Protein AF-A0A8T3TFV2-F1 (afdb_monomer_lite)

Radius of gyration: 14.2 Å; chains: 1; bounding box: 36×25×37 Å

Foldseek 3Di:
DQCCVQPPVNVQVPVDDPVQPWDWDWPQDAQTKIKIWGPPDPPPDTWIKIWGWNDHDPPFKTKIWIDTVPDPFIKIWIWGQDPVDRDIDIDIGRDPPDD

Sequence (99 aa):
MFTAFTDPAVLAQWFWPQRFGTRIELDLRPGGAFSIRADGLPAGQEMGVSGTYQDVESPGRLAMSWQWSGDSVVSHVAIELSETRTEVVVTHSANPSTA

pLDDT: mean 83.97, std 11.87, range [33.5, 95.94]

Structure (mmCIF, N/CA/C/O backbone):
data_AF-A0A8T3TFV2-F1
#
_entry.id   AF-A0A8T3TFV2-F1
#
loop_
_atom_site.group_PDB
_atom_site.id
_atom_site.type_symbol
_atom_site.label_atom_id
_atom_site.label_alt_id
_atom_site.label_comp_id
_atom_site.label_asym_id
_atom_site.label_entity_id
_atom_site.label_seq_id
_atom_site.pdbx_PDB_ins_code
_atom_site.Cartn_x
_atom_site.Cartn_y
_atom_site.Cartn_z
_atom_site.occupancy
_atom_site.B_iso_or_equiv
_atom_site.auth_seq_id
_atom_site.auth_comp_id
_atom_site.auth_asym_id
_atom_site.auth_atom_id
_atom_site.pdbx_PDB_model_num
ATOM 1 N N . MET A 1 1 ? -14.008 -2.982 5.254 1.00 78.00 1 MET A N 1
ATOM 2 C CA . MET A 1 1 ? -13.197 -1.867 4.709 1.00 78.00 1 MET A CA 1
ATOM 3 C C . MET A 1 1 ? -11.725 -2.243 4.607 1.00 78.00 1 MET A C 1
ATOM 5 O O . MET A 1 1 ? -11.171 -2.055 3.538 1.00 78.00 1 MET A O 1
ATOM 9 N N . PHE A 1 2 ? -11.125 -2.859 5.630 1.00 81.00 2 PHE A N 1
ATOM 10 C CA . PHE A 1 2 ? -9.723 -3.312 5.604 1.00 81.00 2 PHE A CA 1
ATOM 11 C C . PHE A 1 2 ? -9.348 -4.163 4.379 1.00 81.00 2 PHE A C 1
ATOM 13 O O . PHE A 1 2 ? -8.382 -3.853 3.692 1.00 81.00 2 PHE A O 1
ATOM 20 N N . THR A 1 3 ? -10.180 -5.146 4.020 1.00 85.06 3 THR A N 1
ATOM 21 C CA . THR A 1 3 ? -9.995 -6.005 2.833 1.00 85.06 3 THR A CA 1
ATOM 22 C C . THR A 1 3 ? -9.871 -5.227 1.521 1.00 85.06 3 THR A C 1
ATOM 24 O O . THR A 1 3 ? -9.207 -5.690 0.605 1.00 85.06 3 THR A O 1
ATOM 27 N N . ALA A 1 4 ? -10.446 -4.022 1.414 1.00 86.44 4 ALA A N 1
ATOM 28 C CA . ALA A 1 4 ? -10.322 -3.212 0.201 1.00 86.44 4 ALA A CA 1
ATOM 29 C C . ALA A 1 4 ? -8.887 -2.725 -0.056 1.00 86.44 4 ALA A C 1
ATOM 31 O O . ALA A 1 4 ? -8.558 -2.414 -1.199 1.00 86.44 4 ALA A O 1
ATOM 32 N N . PHE A 1 5 ? -8.059 -2.680 0.993 1.00 85.56 5 PHE A N 1
ATOM 33 C CA . PHE A 1 5 ? -6.660 -2.254 0.957 1.00 85.56 5 PHE A CA 1
ATOM 34 C C . PHE A 1 5 ? -5.668 -3.417 1.077 1.00 85.56 5 PHE A C 1
ATOM 36 O O . PHE A 1 5 ? -4.481 -3.231 0.822 1.00 85.56 5 PHE A O 1
ATOM 43 N N . THR A 1 6 ? -6.135 -4.602 1.474 1.00 87.00 6 THR A N 1
ATOM 44 C CA . THR A 1 6 ? -5.280 -5.763 1.762 1.00 87.00 6 THR A CA 1
ATOM 45 C C . THR A 1 6 ? -5.561 -6.973 0.880 1.00 87.00 6 THR A C 1
ATOM 47 O O . THR A 1 6 ? -4.733 -7.867 0.798 1.00 87.00 6 THR A O 1
ATOM 50 N N . ASP A 1 7 ? -6.676 -7.025 0.157 1.00 87.81 7 ASP A N 1
ATOM 51 C CA . ASP A 1 7 ? -6.898 -8.066 -0.842 1.00 87.81 7 ASP A CA 1
ATOM 52 C C . ASP A 1 7 ? -6.444 -7.559 -2.222 1.00 87.81 7 ASP A C 1
ATOM 54 O O . ASP A 1 7 ? -7.032 -6.598 -2.730 1.00 87.81 7 ASP A O 1
ATOM 58 N N . PRO A 1 8 ? -5.435 -8.183 -2.860 1.00 86.56 8 PRO A N 1
ATOM 59 C CA . PRO A 1 8 ? -4.975 -7.794 -4.190 1.00 86.56 8 PRO A CA 1
ATOM 60 C C . PRO A 1 8 ? -6.093 -7.763 -5.239 1.00 86.56 8 PRO A C 1
ATOM 62 O O . PRO A 1 8 ? -6.120 -6.871 -6.086 1.00 86.56 8 PRO A O 1
ATOM 65 N N . ALA A 1 9 ? -7.034 -8.709 -5.183 1.00 85.19 9 ALA A N 1
ATOM 66 C CA . ALA A 1 9 ? -8.132 -8.798 -6.135 1.00 85.19 9 ALA A CA 1
ATOM 67 C C . ALA A 1 9 ? -9.164 -7.687 -5.917 1.00 85.19 9 ALA A C 1
ATOM 69 O O . ALA A 1 9 ? -9.759 -7.211 -6.883 1.00 85.19 9 ALA A O 1
ATOM 70 N N . VAL A 1 10 ? -9.380 -7.249 -4.672 1.00 86.94 10 VAL A N 1
ATOM 71 C CA . VAL A 1 10 ? -10.264 -6.109 -4.380 1.00 86.94 10 VAL A CA 1
ATOM 72 C C . VAL A 1 10 ? -9.564 -4.795 -4.709 1.00 86.94 10 VAL A C 1
ATOM 74 O O . VAL A 1 10 ? -10.151 -3.944 -5.372 1.00 8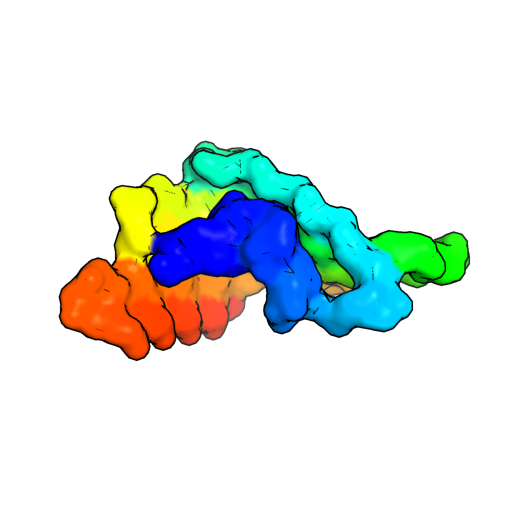6.94 10 VAL A O 1
ATOM 77 N N . LEU A 1 11 ? -8.301 -4.643 -4.312 1.00 85.94 11 LEU A N 1
ATOM 78 C CA . LEU A 1 11 ? -7.511 -3.437 -4.540 1.00 85.94 11 LEU A CA 1
ATOM 79 C C . LEU A 1 11 ? -7.367 -3.127 -6.039 1.00 85.94 11 LEU A C 1
ATOM 81 O O . LEU A 1 11 ? -7.573 -1.988 -6.457 1.00 85.94 11 LEU A O 1
ATOM 85 N N . ALA A 1 12 ? -7.118 -4.146 -6.869 1.00 83.69 12 ALA A N 1
ATOM 86 C CA . ALA A 1 12 ? -6.998 -3.998 -8.322 1.00 83.69 12 ALA A CA 1
ATOM 87 C C . ALA A 1 12 ? -8.267 -3.459 -9.003 1.00 83.69 12 ALA A C 1
ATOM 89 O O . ALA A 1 12 ? -8.183 -2.898 -10.094 1.00 83.69 12 ALA A O 1
ATOM 90 N N . GLN A 1 13 ? -9.445 -3.606 -8.388 1.00 82.94 13 GLN A N 1
ATOM 91 C CA . GLN A 1 13 ? -10.702 -3.164 -8.998 1.00 82.94 13 GLN A CA 1
ATOM 92 C C . GLN A 1 13 ? -10.873 -1.644 -8.992 1.00 82.94 13 GLN A C 1
ATOM 94 O O . GLN A 1 13 ? -11.576 -1.124 -9.858 1.00 82.94 13 GLN A O 1
ATOM 99 N N . TRP A 1 14 ? -10.262 -0.940 -8.035 1.00 84.38 14 TRP A N 1
ATOM 100 C CA . TRP A 1 14 ? -10.519 0.487 -7.817 1.00 84.38 14 TRP A CA 1
ATOM 101 C C . TRP A 1 14 ? -9.252 1.342 -7.718 1.00 84.38 14 TRP A C 1
ATOM 103 O O . TRP A 1 14 ? -9.310 2.533 -8.018 1.00 84.38 14 TRP A O 1
ATOM 113 N N . PHE A 1 15 ? -8.114 0.766 -7.323 1.00 80.38 15 PHE A N 1
ATOM 114 C CA . PHE A 1 15 ? -6.895 1.530 -7.059 1.00 80.38 15 PHE A CA 1
ATOM 115 C C . PHE A 1 15 ? -6.136 1.929 -8.335 1.00 80.38 15 PHE A C 1
ATOM 117 O O . PHE A 1 15 ? -5.483 2.971 -8.373 1.00 80.38 15 PHE A O 1
ATOM 124 N N . TRP A 1 16 ? -6.228 1.124 -9.396 1.00 79.19 16 TRP A N 1
ATOM 125 C CA . TRP A 1 16 ? -5.500 1.351 -10.644 1.00 79.19 16 TRP A CA 1
ATOM 126 C C . TRP A 1 16 ? -6.434 1.307 -11.857 1.00 79.19 16 TRP A C 1
ATOM 128 O O . TRP A 1 16 ? -7.404 0.544 -11.859 1.00 79.19 16 TRP A O 1
ATOM 138 N N . PRO A 1 17 ? -6.179 2.085 -12.926 1.00 77.25 17 PRO A N 1
ATOM 139 C CA . PRO A 1 17 ? -7.023 2.019 -14.107 1.00 77.25 17 PRO A CA 1
ATOM 140 C C . PRO A 1 17 ? -6.933 0.653 -14.801 1.00 77.25 17 PRO A C 1
ATOM 142 O O . PRO A 1 17 ? -5.877 0.279 -15.311 1.00 77.25 17 PRO A O 1
ATOM 145 N N . GLN A 1 18 ? -8.071 -0.037 -14.921 1.00 72.75 18 GLN A N 1
ATOM 146 C CA . GLN A 1 18 ? -8.166 -1.396 -15.484 1.00 72.75 18 GLN A CA 1
ATOM 147 C C . GLN A 1 18 ? -7.551 -1.546 -16.886 1.00 72.75 18 GLN A C 1
ATOM 149 O O . GLN A 1 18 ? -7.053 -2.613 -17.234 1.00 72.75 18 GLN A O 1
ATOM 154 N N . ARG A 1 19 ? -7.539 -0.469 -17.688 1.00 72.88 19 ARG A N 1
ATOM 155 C CA . ARG A 1 19 ? -6.990 -0.457 -19.058 1.00 72.88 19 ARG A CA 1
ATOM 156 C C . ARG A 1 19 ? -5.510 -0.838 -19.153 1.00 72.88 19 ARG A C 1
ATOM 158 O O . ARG A 1 19 ? -5.056 -1.178 -20.236 1.00 72.88 19 ARG A O 1
ATOM 165 N N . PHE A 1 20 ? -4.762 -0.716 -18.058 1.00 71.56 20 PHE A N 1
ATOM 166 C CA . PHE A 1 20 ? -3.326 -0.978 -18.034 1.00 71.56 20 PHE A CA 1
ATOM 167 C C . PHE A 1 20 ? -2.972 -2.361 -17.500 1.00 71.56 20 PHE A C 1
ATOM 169 O O . PHE A 1 20 ? -1.792 -2.621 -17.322 1.00 71.56 20 PHE A O 1
ATOM 176 N N . GLY A 1 21 ? -3.951 -3.204 -17.150 1.00 74.81 21 GLY A N 1
ATOM 177 C CA . GLY A 1 21 ? -3.676 -4.365 -16.304 1.00 74.81 21 GLY A CA 1
ATOM 178 C C . GLY A 1 21 ? -3.053 -3.945 -14.963 1.00 74.81 21 GLY A C 1
ATOM 179 O O . GLY A 1 21 ? -2.615 -2.807 -14.759 1.00 74.81 21 GLY A O 1
ATOM 180 N N . THR A 1 22 ? -3.064 -4.817 -13.965 1.00 83.56 22 THR A N 1
ATOM 181 C CA . THR A 1 22 ? -2.429 -4.484 -12.686 1.00 83.56 22 THR A CA 1
ATOM 182 C C . THR A 1 22 ? -1.905 -5.740 -12.039 1.00 83.56 22 THR A C 1
ATOM 184 O O . THR A 1 22 ? -2.653 -6.686 -11.800 1.00 83.56 22 THR A O 1
ATOM 187 N N . ARG A 1 23 ? -0.613 -5.732 -11.730 1.00 86.38 23 ARG A N 1
ATOM 188 C CA . ARG A 1 23 ? 0.022 -6.737 -10.895 1.00 86.38 23 ARG A CA 1
ATOM 189 C C . ARG A 1 23 ? 0.179 -6.165 -9.496 1.00 86.38 23 ARG A C 1
ATOM 191 O O . ARG A 1 23 ? 0.831 -5.137 -9.320 1.00 86.38 23 ARG A O 1
ATOM 198 N N . ILE A 1 24 ? -0.430 -6.839 -8.527 1.00 90.19 24 ILE A N 1
ATOM 199 C CA . ILE A 1 24 ? -0.399 -6.459 -7.116 1.00 90.19 24 ILE A CA 1
ATOM 200 C C . ILE A 1 24 ? 0.236 -7.596 -6.321 1.00 90.19 24 ILE A C 1
ATOM 202 O O . ILE A 1 24 ? -0.219 -8.735 -6.388 1.00 90.19 24 ILE A O 1
ATOM 206 N N . GLU A 1 25 ? 1.280 -7.278 -5.566 1.00 92.06 25 GLU A N 1
ATOM 207 C CA . GLU A 1 25 ? 1.978 -8.193 -4.664 1.00 92.06 25 GLU A CA 1
ATOM 208 C C . GLU A 1 25 ? 2.033 -7.541 -3.285 1.00 92.06 25 GLU A C 1
ATOM 210 O O . GLU A 1 25 ? 2.578 -6.446 -3.157 1.00 92.06 25 GLU A O 1
ATOM 215 N N . LEU A 1 26 ? 1.459 -8.187 -2.267 1.00 93.94 26 LEU A N 1
ATOM 216 C CA . LEU A 1 26 ? 1.378 -7.658 -0.904 1.00 93.94 26 LEU A CA 1
ATOM 217 C C . LEU A 1 26 ? 1.927 -8.701 0.083 1.00 93.94 26 LEU A C 1
ATOM 219 O O . LEU A 1 26 ? 1.386 -9.801 0.177 1.00 93.94 26 LEU A O 1
ATOM 223 N N . ASP A 1 27 ? 2.963 -8.354 0.844 1.00 94.44 27 ASP A N 1
ATOM 224 C CA . ASP A 1 27 ? 3.407 -9.095 2.032 1.00 94.44 27 ASP A CA 1
ATOM 225 C C . ASP A 1 27 ? 2.882 -8.370 3.280 1.00 94.44 27 ASP A C 1
ATOM 227 O O . ASP A 1 27 ? 3.531 -7.479 3.822 1.00 94.44 27 ASP A O 1
ATOM 231 N N . LEU A 1 28 ? 1.649 -8.686 3.684 1.00 92.19 28 LEU A N 1
ATOM 232 C CA . LEU A 1 28 ? 0.879 -7.950 4.698 1.00 92.19 28 LEU A CA 1
ATOM 233 C C . LEU A 1 28 ? 1.348 -8.217 6.131 1.00 92.19 28 LEU A C 1
ATOM 235 O O . LEU A 1 28 ? 0.668 -8.860 6.932 1.00 92.19 28 LEU A O 1
ATOM 239 N N . ARG A 1 29 ? 2.515 -7.690 6.465 1.00 92.50 29 ARG A N 1
ATOM 240 C CA . ARG A 1 29 ? 3.081 -7.702 7.813 1.00 92.50 29 ARG A CA 1
ATOM 241 C C . ARG A 1 29 ? 4.001 -6.500 7.987 1.00 92.50 29 ARG A C 1
ATOM 243 O O . ARG A 1 29 ? 4.546 -6.029 6.990 1.00 92.50 29 ARG A O 1
ATOM 250 N N . PRO A 1 30 ? 4.253 -6.030 9.216 1.00 93.19 30 PRO A N 1
ATOM 251 C CA . PRO A 1 30 ? 5.299 -5.042 9.450 1.00 93.19 30 PRO A CA 1
ATOM 252 C C . PRO A 1 30 ? 6.645 -5.519 8.876 1.00 93.19 30 PRO A C 1
ATOM 254 O O . PRO A 1 30 ? 7.068 -6.656 9.100 1.00 93.19 30 PRO A O 1
ATOM 257 N N . GLY A 1 31 ? 7.291 -4.665 8.086 1.00 93.88 31 GLY A N 1
ATOM 258 C CA . GLY A 1 31 ? 8.506 -4.963 7.325 1.00 93.88 31 GLY A CA 1
ATOM 259 C C . GLY A 1 31 ? 8.287 -5.715 6.004 1.00 93.88 31 GLY A C 1
ATOM 260 O O . GLY A 1 31 ? 9.251 -5.927 5.270 1.00 93.88 31 GLY A O 1
ATOM 261 N N . GLY A 1 32 ? 7.058 -6.120 5.683 1.00 94.62 32 GLY A N 1
ATOM 262 C CA . GLY A 1 32 ? 6.720 -6.766 4.419 1.00 94.62 32 GLY A CA 1
ATOM 263 C C . GLY A 1 32 ? 6.641 -5.764 3.267 1.00 94.62 32 GLY A C 1
ATOM 264 O O . GLY A 1 32 ? 6.218 -4.620 3.440 1.00 94.62 32 GLY A O 1
ATOM 265 N N . ALA A 1 33 ? 7.090 -6.173 2.084 1.00 95.69 33 ALA A N 1
ATOM 266 C CA . ALA A 1 33 ? 7.072 -5.330 0.893 1.00 95.69 33 ALA A CA 1
ATOM 267 C C . ALA A 1 33 ? 5.710 -5.371 0.185 1.00 95.69 33 ALA A C 1
ATOM 269 O O . ALA A 1 33 ? 5.017 -6.390 0.200 1.00 95.69 33 ALA A O 1
ATOM 270 N N . PHE A 1 34 ? 5.360 -4.285 -0.501 1.00 94.19 34 PHE A N 1
ATOM 271 C CA . PHE A 1 34 ? 4.261 -4.276 -1.459 1.00 94.19 34 PHE A CA 1
ATOM 272 C C . PHE A 1 34 ? 4.687 -3.671 -2.796 1.00 94.19 34 PHE A C 1
ATOM 274 O O . PHE A 1 34 ? 5.562 -2.802 -2.862 1.00 94.19 34 PHE A O 1
ATOM 281 N N . SER A 1 35 ? 4.042 -4.121 -3.871 1.00 92.44 35 SER A N 1
ATOM 282 C CA . SER A 1 35 ? 4.150 -3.506 -5.189 1.00 92.44 35 SER A CA 1
ATOM 283 C C . SER A 1 35 ? 2.817 -3.537 -5.930 1.00 92.44 35 SER A C 1
ATOM 285 O O . SER A 1 35 ? 2.088 -4.527 -5.898 1.00 92.44 35 SER A O 1
ATOM 287 N N . ILE A 1 36 ? 2.507 -2.433 -6.603 1.00 90.94 36 ILE A N 1
ATOM 288 C CA . ILE A 1 36 ? 1.361 -2.273 -7.495 1.00 90.94 36 ILE A CA 1
ATOM 289 C C . ILE A 1 36 ? 1.914 -1.694 -8.788 1.00 90.94 36 ILE A C 1
ATOM 291 O O . ILE A 1 36 ? 2.386 -0.559 -8.810 1.00 90.94 36 ILE A O 1
ATOM 295 N N . ARG A 1 37 ? 1.899 -2.476 -9.864 1.00 89.31 37 ARG A N 1
ATOM 296 C CA . ARG A 1 37 ? 2.490 -2.089 -11.150 1.00 89.31 37 ARG A CA 1
ATOM 297 C C . ARG A 1 37 ? 1.507 -2.319 -12.285 1.00 89.31 37 ARG A C 1
ATOM 299 O O . ARG A 1 37 ? 0.749 -3.288 -12.262 1.00 89.31 37 ARG A O 1
ATOM 306 N N . ALA A 1 38 ? 1.538 -1.434 -13.275 1.00 87.62 38 ALA A N 1
ATOM 307 C CA . ALA A 1 38 ? 0.867 -1.662 -14.547 1.00 87.62 38 ALA A CA 1
ATOM 308 C C . ALA A 1 38 ? 1.443 -2.915 -15.224 1.00 87.62 38 ALA A C 1
ATOM 310 O O . ALA A 1 38 ? 2.649 -3.160 -15.156 1.00 87.62 38 ALA A O 1
ATOM 311 N N . ASP A 1 39 ? 0.578 -3.691 -15.871 1.00 80.62 39 ASP A N 1
ATOM 312 C CA . ASP A 1 39 ? 0.971 -4.895 -16.598 1.00 80.62 39 ASP A CA 1
ATOM 313 C C . ASP A 1 39 ? 0.978 -4.614 -18.111 1.00 80.62 39 ASP A C 1
ATOM 315 O O . ASP A 1 39 ? 0.127 -3.909 -18.639 1.00 80.62 39 ASP A O 1
ATOM 319 N N . GLY A 1 40 ? 1.961 -5.125 -18.846 1.00 74.00 40 GLY A N 1
ATOM 320 C CA . GLY A 1 40 ? 2.002 -4.938 -20.304 1.00 74.00 40 GLY A CA 1
ATOM 321 C C . GLY A 1 40 ? 2.324 -3.518 -20.800 1.00 74.00 40 GLY A C 1
ATOM 322 O O . GLY A 1 40 ? 1.943 -3.161 -21.917 1.00 74.00 40 GLY A O 1
ATOM 323 N N . LEU A 1 41 ? 3.049 -2.708 -20.019 1.00 74.06 41 LEU A N 1
ATOM 324 C CA . LEU A 1 41 ? 3.679 -1.498 -20.559 1.00 74.06 41 LEU A CA 1
ATOM 325 C C . LEU A 1 41 ? 4.793 -1.850 -21.566 1.00 74.06 41 LEU A C 1
ATOM 327 O O . LEU A 1 41 ? 5.433 -2.898 -21.437 1.00 74.06 41 LEU A O 1
ATOM 331 N N . PRO A 1 42 ? 5.058 -0.984 -22.566 1.00 77.31 42 PRO A N 1
ATOM 332 C CA . PRO A 1 42 ? 6.189 -1.156 -23.472 1.00 77.31 42 PRO A CA 1
ATOM 333 C C . PRO A 1 42 ? 7.523 -1.255 -22.721 1.00 77.31 42 PRO A C 1
ATOM 335 O O . PRO A 1 42 ? 7.716 -0.620 -21.684 1.00 77.31 42 PRO A O 1
ATOM 338 N N . ALA A 1 43 ? 8.475 -2.010 -23.279 1.00 72.00 43 ALA A N 1
ATOM 339 C CA . ALA A 1 43 ? 9.803 -2.165 -22.692 1.00 72.00 43 ALA A CA 1
ATOM 340 C C . ALA A 1 43 ? 10.470 -0.798 -22.441 1.00 72.00 43 ALA A C 1
ATOM 342 O O . ALA A 1 43 ? 10.574 0.027 -23.349 1.00 72.00 43 ALA A O 1
ATOM 343 N N . GLY A 1 44 ? 10.918 -0.572 -21.204 1.00 69.94 44 GLY A N 1
ATOM 344 C CA . GLY A 1 44 ? 11.506 0.697 -20.762 1.00 69.94 44 GLY A CA 1
ATOM 345 C C . GLY A 1 44 ? 10.518 1.682 -20.126 1.00 69.94 44 GLY A C 1
ATOM 346 O O . GLY A 1 44 ? 10.952 2.733 -19.662 1.00 69.94 44 GLY A O 1
ATOM 347 N N . GLN A 1 45 ? 9.221 1.357 -20.062 1.00 74.75 45 GLN A N 1
ATOM 348 C CA . GLN A 1 45 ? 8.250 2.081 -19.242 1.00 74.75 45 GLN A CA 1
ATOM 349 C C . GLN A 1 45 ? 7.852 1.251 -18.026 1.00 74.75 45 GLN A C 1
ATOM 351 O O . GLN A 1 45 ? 7.292 0.165 -18.150 1.00 74.75 45 GLN A O 1
ATOM 356 N N . GLU A 1 46 ? 8.090 1.806 -16.843 1.00 76.88 46 GLU A N 1
ATOM 357 C CA . GLU A 1 46 ? 7.570 1.282 -15.587 1.00 76.88 46 GLU A CA 1
ATOM 358 C C . GLU A 1 46 ? 6.637 2.321 -14.976 1.00 76.88 46 GLU A C 1
ATOM 360 O O . GLU A 1 46 ? 7.006 3.478 -14.790 1.00 76.88 46 GLU A O 1
ATOM 365 N N . MET A 1 47 ? 5.412 1.906 -14.670 1.00 86.00 47 MET A N 1
ATOM 366 C CA . MET A 1 47 ? 4.454 2.722 -13.939 1.00 86.00 47 MET A CA 1
ATOM 367 C C . MET A 1 47 ? 3.924 1.882 -12.794 1.00 86.00 47 MET A C 1
ATOM 369 O O . MET A 1 47 ? 3.290 0.844 -13.002 1.00 86.00 47 MET A O 1
ATOM 373 N N . GLY A 1 48 ? 4.194 2.329 -11.583 1.00 89.44 48 GLY A N 1
ATOM 374 C CA . GLY A 1 48 ? 3.776 1.625 -10.395 1.00 89.44 48 GLY A CA 1
ATOM 375 C C . GLY A 1 48 ? 4.207 2.341 -9.137 1.00 89.44 48 GLY A C 1
ATOM 376 O O . GLY A 1 48 ? 4.913 3.349 -9.172 1.00 89.44 48 GLY A O 1
ATOM 377 N N . VAL A 1 49 ? 3.754 1.792 -8.028 1.00 91.94 49 VAL A N 1
ATOM 378 C CA . VAL A 1 49 ? 4.172 2.163 -6.689 1.00 91.94 49 VAL A CA 1
ATOM 379 C C . VAL A 1 49 ? 4.692 0.919 -5.987 1.00 91.94 49 VAL A C 1
ATOM 381 O O . VAL A 1 49 ? 4.149 -0.178 -6.137 1.00 91.94 49 VAL A O 1
ATOM 384 N N . SER A 1 50 ? 5.731 1.096 -5.190 1.00 93.94 50 SER A N 1
ATOM 385 C CA . SER A 1 50 ? 6.179 0.099 -4.230 1.00 93.94 50 SER A CA 1
ATOM 386 C C . SER A 1 50 ? 6.505 0.731 -2.888 1.00 93.94 50 SER A C 1
ATOM 388 O O . SER A 1 50 ? 6.696 1.944 -2.775 1.00 93.94 50 SER A O 1
ATOM 390 N N . GLY A 1 51 ? 6.611 -0.113 -1.874 1.00 94.50 51 GLY A N 1
ATOM 391 C CA . GLY A 1 51 ? 7.063 0.296 -0.558 1.00 94.50 51 GLY A CA 1
ATOM 392 C C . GLY A 1 51 ? 7.078 -0.864 0.422 1.00 94.50 51 GLY A C 1
ATOM 393 O O . GLY A 1 51 ? 7.049 -2.036 0.043 1.00 94.50 51 GLY A O 1
ATOM 394 N N . THR A 1 52 ? 7.123 -0.519 1.700 1.00 95.94 52 THR A N 1
ATOM 395 C CA . THR A 1 52 ? 7.178 -1.459 2.816 1.00 95.94 52 THR A CA 1
ATOM 396 C C . THR A 1 52 ? 6.105 -1.085 3.820 1.00 95.94 52 THR A C 1
ATOM 398 O O . THR A 1 52 ? 5.985 0.083 4.196 1.00 95.94 52 THR A O 1
ATOM 401 N N . TYR A 1 53 ? 5.346 -2.069 4.287 1.00 95.12 53 TYR A N 1
ATOM 402 C CA . TYR A 1 53 ? 4.441 -1.889 5.410 1.00 95.1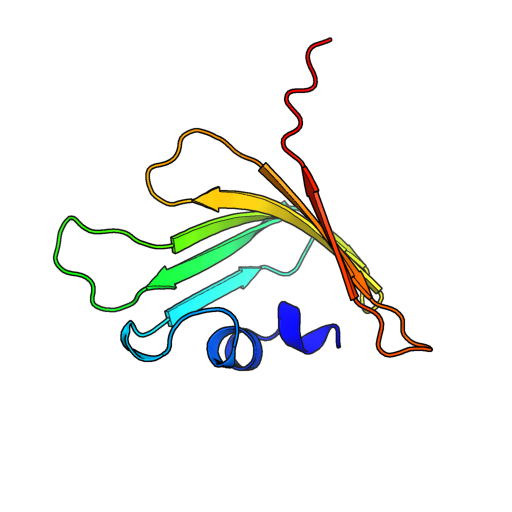2 53 TYR A CA 1
ATOM 403 C C . TYR A 1 53 ? 5.247 -1.598 6.672 1.00 95.12 53 TYR A C 1
ATOM 405 O O . TYR A 1 53 ? 6.093 -2.382 7.091 1.00 95.12 53 TYR A O 1
ATOM 413 N N . GLN A 1 54 ? 4.991 -0.449 7.275 1.00 93.44 54 GLN A N 1
ATOM 414 C CA . GLN A 1 54 ? 5.581 -0.041 8.543 1.00 93.44 54 GLN A CA 1
ATOM 415 C C . GLN A 1 54 ? 4.712 -0.500 9.708 1.00 93.44 54 GLN A C 1
ATOM 417 O O . GLN A 1 54 ? 5.242 -0.903 10.738 1.00 93.44 54 GLN A O 1
ATOM 422 N N . ASP A 1 55 ? 3.392 -0.486 9.516 1.00 92.19 55 ASP A N 1
ATOM 423 C CA . ASP A 1 55 ? 2.428 -0.920 10.515 1.00 92.19 55 ASP A CA 1
ATOM 424 C C . ASP A 1 55 ? 1.215 -1.595 9.868 1.00 92.19 55 ASP A C 1
ATOM 426 O O . ASP A 1 55 ? 0.736 -1.160 8.816 1.00 92.19 55 ASP A O 1
ATOM 430 N N . VAL A 1 56 ? 0.729 -2.667 10.490 1.00 93.38 56 VAL A N 1
ATOM 431 C CA . VAL A 1 56 ? -0.404 -3.469 10.015 1.00 93.38 56 VAL A CA 1
ATOM 432 C C . VAL A 1 56 ? -1.200 -3.933 11.229 1.00 93.38 56 VAL A C 1
ATOM 434 O O . VAL A 1 56 ? -0.884 -4.952 11.842 1.00 93.38 56 VAL A O 1
ATOM 437 N N . GLU A 1 57 ? -2.266 -3.207 11.550 1.00 91.38 57 GLU A N 1
ATOM 438 C CA . GLU A 1 57 ? -3.174 -3.534 12.647 1.00 91.38 57 GLU A CA 1
ATOM 439 C C . GLU A 1 57 ? -4.554 -3.837 12.072 1.00 91.38 57 GLU A C 1
ATOM 441 O O . GLU A 1 57 ? -5.344 -2.951 11.734 1.00 91.38 57 GLU A O 1
ATOM 446 N N . SER A 1 58 ? -4.853 -5.126 11.928 1.00 85.25 58 SER A N 1
ATOM 447 C CA . SER A 1 58 ? -6.165 -5.541 11.446 1.00 85.25 58 SER A CA 1
ATOM 448 C C . SER A 1 58 ? -7.245 -5.275 12.503 1.00 85.25 58 SER A C 1
ATOM 450 O O . SER A 1 58 ? -7.047 -5.665 13.654 1.00 85.25 58 SER A O 1
ATOM 452 N N . PRO A 1 59 ? -8.421 -4.736 12.124 1.00 86.25 59 PRO A N 1
ATOM 453 C CA . PRO A 1 59 ? -8.814 -4.239 10.798 1.00 86.25 59 PRO A CA 1
ATOM 454 C C . PRO A 1 59 ? -8.796 -2.696 10.700 1.00 86.25 59 PRO A C 1
ATOM 456 O O . PRO A 1 59 ? -9.429 -2.133 9.804 1.00 86.25 59 PRO A O 1
ATOM 459 N N . GLY A 1 60 ? -8.126 -2.014 11.632 1.00 86.88 60 GLY A N 1
ATOM 460 C CA . GLY A 1 60 ? -8.271 -0.576 11.858 1.00 86.88 60 GLY A CA 1
ATOM 461 C C . GLY A 1 60 ? -7.181 0.304 11.252 1.00 86.88 60 GLY A C 1
ATOM 462 O O . GLY A 1 60 ? -7.437 1.485 11.027 1.00 86.88 60 GLY A O 1
ATOM 463 N N . ARG A 1 61 ? -5.977 -0.216 10.974 1.00 90.81 61 ARG A N 1
ATOM 464 C CA . ARG A 1 61 ? -4.856 0.641 10.562 1.00 90.81 61 ARG A CA 1
ATOM 465 C C . ARG A 1 61 ? -3.838 -0.040 9.650 1.00 90.81 61 ARG A C 1
ATOM 467 O O . ARG A 1 61 ? -3.470 -1.198 9.838 1.00 90.81 61 ARG A O 1
ATOM 474 N N . LEU A 1 62 ? -3.353 0.720 8.671 1.00 92.56 62 LEU A N 1
ATOM 475 C CA . LEU A 1 62 ? -2.235 0.374 7.792 1.00 92.56 62 LEU A CA 1
ATOM 476 C C . LEU A 1 62 ? -1.314 1.585 7.667 1.00 92.56 62 LEU A C 1
ATOM 478 O O . LEU A 1 62 ? -1.785 2.675 7.363 1.00 92.56 62 LEU A O 1
ATOM 482 N N . ALA A 1 63 ? -0.010 1.406 7.835 1.00 94.00 63 ALA A N 1
ATOM 483 C CA . ALA A 1 63 ? 0.983 2.425 7.511 1.00 94.00 63 ALA A CA 1
ATOM 484 C C . ALA A 1 63 ? 2.064 1.824 6.617 1.00 94.00 63 ALA A C 1
ATOM 486 O O . ALA A 1 63 ? 2.516 0.703 6.849 1.00 94.00 63 ALA A O 1
ATOM 487 N N . MET A 1 64 ? 2.480 2.550 5.587 1.00 94.81 64 MET A N 1
ATOM 488 C CA . MET A 1 64 ? 3.451 2.064 4.615 1.00 94.81 64 MET A CA 1
ATOM 489 C C . MET A 1 64 ? 4.287 3.197 4.029 1.00 94.81 64 MET A C 1
ATOM 491 O O . MET A 1 64 ? 3.826 4.335 3.909 1.00 94.81 64 MET A O 1
ATOM 495 N N . SER A 1 65 ? 5.518 2.879 3.639 1.00 94.25 65 SER A N 1
ATOM 496 C CA . SER A 1 65 ? 6.281 3.759 2.760 1.00 94.25 65 SER A CA 1
ATOM 497 C C . SER A 1 65 ? 5.700 3.720 1.347 1.00 94.25 65 SER A C 1
ATOM 499 O O . SER A 1 65 ? 5.058 2.753 0.949 1.00 94.25 65 SER A O 1
ATOM 501 N N . TRP A 1 66 ? 5.902 4.785 0.586 1.00 92.44 66 TRP A N 1
ATOM 502 C CA . TRP A 1 66 ? 5.292 4.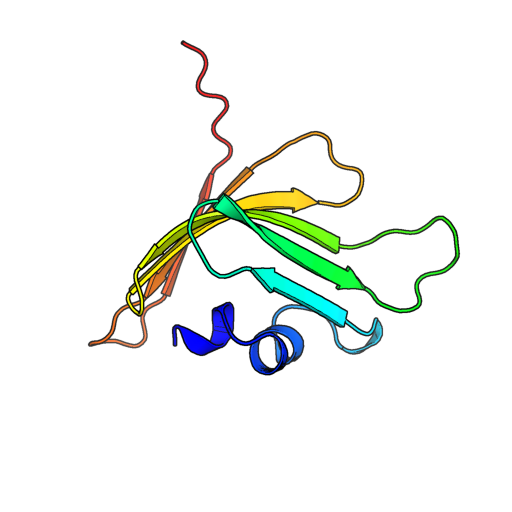963 -0.721 1.00 92.44 66 TRP A CA 1
ATOM 503 C C . TRP A 1 66 ? 6.274 5.610 -1.680 1.00 92.44 66 TRP A C 1
ATOM 505 O O . TRP A 1 66 ? 6.666 6.767 -1.495 1.00 92.44 66 TRP A O 1
ATOM 515 N N . GLN A 1 67 ? 6.647 4.867 -2.714 1.00 92.31 67 GLN A N 1
ATOM 516 C CA . GLN A 1 67 ? 7.582 5.306 -3.735 1.00 92.31 67 GLN A CA 1
ATOM 517 C C . GLN A 1 67 ? 7.029 4.992 -5.120 1.00 92.31 67 GLN A C 1
ATOM 519 O O . GLN A 1 67 ? 6.677 3.849 -5.415 1.00 92.31 67 GLN A O 1
ATOM 524 N N . TRP A 1 68 ? 6.979 6.008 -5.976 1.00 89.88 68 TRP A N 1
ATOM 525 C CA . TRP A 1 68 ? 6.636 5.838 -7.383 1.00 89.88 68 TRP A CA 1
ATOM 526 C C . TRP A 1 68 ? 7.826 5.287 -8.171 1.00 89.88 68 TRP A C 1
ATOM 528 O O . TRP A 1 68 ? 8.976 5.648 -7.917 1.00 89.88 68 TRP A O 1
ATOM 538 N N . SER A 1 69 ? 7.555 4.434 -9.159 1.00 86.25 69 SER A N 1
ATOM 539 C CA . SER A 1 69 ? 8.561 3.976 -10.121 1.00 86.25 69 SER A CA 1
ATOM 540 C C . SER A 1 69 ? 9.273 5.171 -10.763 1.00 86.25 69 SER A C 1
ATOM 542 O O . SER A 1 69 ? 8.627 6.059 -11.316 1.00 86.25 69 SER A O 1
ATOM 544 N N . GLY A 1 70 ? 10.606 5.189 -10.695 1.00 83.31 70 GLY A N 1
ATOM 545 C CA . GLY A 1 70 ? 11.435 6.265 -11.249 1.00 83.31 70 GLY A CA 1
ATOM 546 C C . GLY A 1 70 ? 11.614 7.489 -10.344 1.00 83.31 70 GLY A C 1
ATOM 547 O O . GLY A 1 70 ? 12.386 8.376 -10.704 1.00 83.31 70 GLY A O 1
ATOM 548 N N . ASP A 1 71 ? 10.963 7.535 -9.180 1.00 85.44 71 ASP A N 1
ATOM 549 C CA . ASP A 1 71 ? 11.162 8.589 -8.183 1.00 85.44 71 ASP A CA 1
ATOM 550 C C . ASP A 1 71 ? 12.205 8.168 -7.133 1.00 85.44 71 ASP A C 1
ATOM 552 O O . ASP A 1 71 ? 12.290 7.000 -6.742 1.00 85.44 71 ASP A O 1
ATOM 556 N N . SER A 1 72 ? 13.011 9.117 -6.662 1.00 81.38 72 SER A N 1
ATOM 557 C CA . SER A 1 72 ? 13.953 8.913 -5.553 1.00 81.38 72 SER A CA 1
ATOM 558 C C . SER A 1 72 ? 13.344 9.267 -4.198 1.00 81.38 72 SER A C 1
ATOM 560 O O . SER A 1 72 ? 13.904 8.914 -3.157 1.00 81.38 72 SER A O 1
ATOM 562 N N . VAL A 1 73 ? 12.198 9.949 -4.194 1.00 85.12 73 VAL A N 1
ATOM 563 C CA . VAL A 1 73 ? 11.519 10.368 -2.974 1.00 85.12 73 VAL A CA 1
ATOM 564 C C . VAL A 1 73 ? 10.643 9.240 -2.440 1.00 85.12 73 VAL A C 1
ATOM 566 O O . VAL A 1 73 ? 9.778 8.700 -3.129 1.00 85.12 73 VAL A O 1
ATOM 569 N N . VAL A 1 74 ? 10.843 8.920 -1.163 1.00 88.56 74 VAL A N 1
ATOM 570 C CA . VAL A 1 74 ? 9.983 8.005 -0.414 1.00 88.56 74 VAL A CA 1
ATOM 571 C C . VAL A 1 74 ? 9.080 8.823 0.499 1.00 88.56 74 VAL A C 1
ATOM 573 O O . VAL A 1 74 ? 9.536 9.598 1.339 1.00 88.56 74 VAL A O 1
ATOM 576 N N . SER A 1 75 ? 7.780 8.637 0.333 1.00 89.94 75 SER A N 1
ATOM 577 C CA . SER A 1 75 ? 6.742 9.239 1.167 1.00 89.94 75 SER A CA 1
ATOM 578 C C . SER A 1 75 ? 6.129 8.201 2.108 1.00 89.94 75 SER A C 1
ATOM 580 O O . SER A 1 75 ? 6.492 7.028 2.067 1.00 89.94 75 SER A O 1
ATOM 582 N N . HIS A 1 76 ? 5.253 8.636 3.006 1.00 90.75 76 HIS A N 1
ATOM 583 C CA . HIS A 1 76 ? 4.623 7.806 4.026 1.00 90.75 76 HIS A CA 1
ATOM 584 C C . HIS A 1 76 ? 3.110 7.943 3.924 1.00 90.75 76 HIS A C 1
ATOM 586 O O . HIS A 1 76 ? 2.581 9.053 3.859 1.00 90.75 76 HIS A O 1
ATOM 592 N N . VAL A 1 77 ? 2.415 6.811 3.909 1.00 92.25 77 VAL A N 1
ATOM 593 C CA . VAL A 1 77 ? 0.958 6.747 3.827 1.00 92.25 77 VAL A CA 1
ATOM 594 C C . VAL A 1 77 ? 0.438 5.988 5.036 1.00 92.25 77 VAL A C 1
ATOM 596 O O . VAL A 1 77 ? 0.851 4.858 5.279 1.00 92.25 77 VAL A O 1
ATOM 599 N N . ALA A 1 78 ? -0.478 6.604 5.778 1.00 92.62 78 ALA A N 1
ATOM 600 C CA . ALA A 1 78 ? -1.232 5.969 6.849 1.00 92.62 78 ALA A CA 1
ATOM 601 C C . ALA A 1 78 ? -2.723 5.967 6.500 1.00 92.62 78 ALA A C 1
ATOM 603 O O . ALA A 1 78 ? -3.267 6.978 6.056 1.00 92.62 78 ALA A O 1
ATOM 604 N N . ILE A 1 79 ? -3.367 4.823 6.696 1.00 90.75 79 ILE A N 1
ATOM 605 C CA . ILE A 1 79 ? -4.784 4.587 6.457 1.00 90.75 79 ILE A CA 1
ATOM 606 C C . ILE A 1 79 ? -5.386 4.123 7.774 1.00 90.75 79 ILE A C 1
ATOM 608 O O . ILE A 1 79 ? -4.999 3.081 8.301 1.00 90.75 79 ILE A O 1
ATOM 612 N N . GLU A 1 80 ? -6.342 4.889 8.279 1.00 91.00 80 GLU A N 1
ATOM 613 C CA . GLU A 1 80 ? -7.124 4.553 9.463 1.00 91.00 80 GLU A CA 1
ATOM 614 C C . GLU A 1 80 ? -8.564 4.273 9.040 1.00 91.00 80 GLU A C 1
ATOM 616 O O . GLU A 1 80 ? -9.164 5.009 8.248 1.00 91.00 80 GLU A O 1
ATOM 621 N N . LEU A 1 81 ? -9.104 3.167 9.540 1.00 87.12 81 LEU A N 1
ATOM 622 C CA . LEU A 1 81 ? -10.409 2.639 9.182 1.00 87.12 81 LEU A CA 1
ATOM 623 C C . LEU A 1 81 ? -11.258 2.519 10.440 1.00 87.12 81 LEU A C 1
ATOM 625 O O . LEU A 1 81 ? -10.873 1.867 11.408 1.00 87.12 81 LEU A O 1
ATOM 629 N N . SER A 1 82 ? -12.445 3.115 10.402 1.00 82.12 82 SER A N 1
ATOM 630 C CA . SER A 1 82 ? -13.422 2.936 11.470 1.00 82.12 82 SER A CA 1
ATOM 631 C C . SER A 1 82 ? -14.191 1.627 11.287 1.00 82.12 82 SER A C 1
ATOM 633 O O . SER A 1 82 ? -14.682 1.322 10.201 1.00 82.12 82 SER A O 1
ATOM 635 N N . GLU A 1 83 ? -14.336 0.855 12.365 1.00 76.25 83 GLU A N 1
ATOM 636 C CA . GLU A 1 83 ? -15.220 -0.319 12.386 1.00 76.25 83 GLU A CA 1
ATOM 637 C C . GLU A 1 83 ? -16.690 0.056 12.613 1.00 76.25 83 GLU A C 1
ATOM 639 O O . GLU A 1 83 ? -17.598 -0.681 12.234 1.00 76.25 83 GLU A O 1
ATOM 644 N N . THR A 1 84 ? -16.935 1.202 13.251 1.00 81.06 84 THR A N 1
ATOM 645 C CA . THR A 1 84 ? -18.275 1.616 13.702 1.00 81.06 84 THR A CA 1
ATOM 646 C C . THR A 1 84 ? -18.944 2.608 12.755 1.00 81.06 84 THR A C 1
ATOM 648 O O . THR A 1 84 ? -20.142 2.871 12.875 1.00 81.06 84 THR A O 1
ATOM 651 N N . ARG A 1 85 ? -18.186 3.172 11.809 1.00 76.69 85 ARG A N 1
ATOM 652 C CA . ARG A 1 85 ? -18.644 4.133 10.801 1.00 76.69 85 ARG A CA 1
ATOM 653 C C . ARG A 1 85 ? -17.991 3.823 9.460 1.00 76.69 85 ARG A C 1
ATOM 655 O O . ARG A 1 85 ? -16.915 3.244 9.408 1.00 76.69 85 ARG A O 1
ATOM 662 N N . THR A 1 86 ? -18.599 4.265 8.366 1.00 78.69 86 THR A N 1
ATOM 663 C CA . THR A 1 86 ? -17.963 4.233 7.040 1.00 78.69 86 THR A CA 1
ATOM 664 C C . THR A 1 86 ? -17.027 5.433 6.890 1.00 78.69 86 THR A C 1
ATOM 666 O O . THR A 1 86 ? -17.303 6.361 6.138 1.00 78.69 86 THR A O 1
ATOM 669 N N . GLU A 1 87 ? -15.943 5.444 7.663 1.00 85.44 87 GLU A N 1
ATOM 670 C CA . GLU A 1 87 ? -14.936 6.506 7.658 1.00 85.44 87 GLU A CA 1
ATOM 671 C C . GLU A 1 87 ? -13.562 5.921 7.319 1.00 85.44 87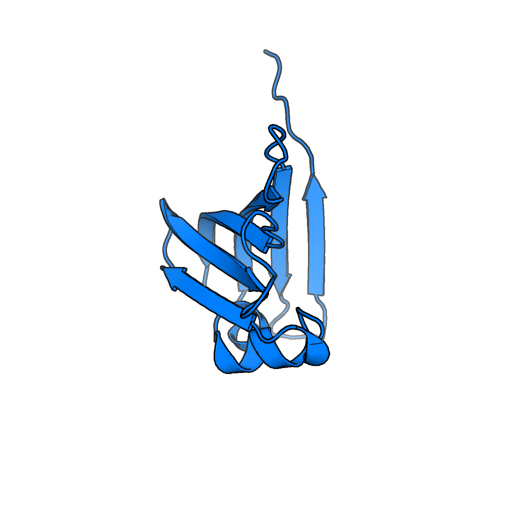 GLU A C 1
ATOM 673 O O . GLU A 1 87 ? -13.150 4.905 7.886 1.00 85.44 87 GLU A O 1
ATOM 678 N N . VAL A 1 88 ? -12.884 6.558 6.361 1.00 85.12 88 VAL A N 1
ATOM 679 C CA . VAL A 1 88 ? -11.498 6.276 5.976 1.00 85.12 88 VAL A CA 1
ATOM 680 C C . VAL A 1 88 ? -10.727 7.576 6.101 1.00 85.12 88 VAL A C 1
ATOM 682 O O . VAL A 1 88 ? -11.069 8.552 5.431 1.00 85.12 88 VAL A O 1
ATOM 685 N N . VAL A 1 89 ? -9.669 7.578 6.904 1.00 88.25 89 VAL A N 1
ATOM 686 C CA . VAL A 1 89 ? -8.720 8.689 6.962 1.00 88.25 89 VAL A CA 1
ATOM 687 C C . VAL A 1 89 ? -7.441 8.243 6.273 1.00 88.25 89 VAL A C 1
ATOM 689 O O . VAL A 1 89 ? -6.812 7.275 6.692 1.00 88.25 89 VAL A O 1
ATOM 692 N N . VAL A 1 90 ? -7.064 8.941 5.202 1.00 87.94 90 VAL A N 1
ATOM 693 C CA . VAL A 1 90 ? -5.792 8.724 4.506 1.00 87.94 90 VAL A CA 1
ATOM 694 C C . VAL A 1 90 ? -4.899 9.925 4.764 1.00 87.94 90 VAL A C 1
ATOM 696 O O . VAL A 1 90 ? -5.228 11.045 4.378 1.00 87.94 90 VAL A O 1
ATOM 699 N N . THR A 1 91 ? -3.758 9.683 5.399 1.00 88.31 91 THR A N 1
ATOM 700 C CA . THR A 1 91 ? -2.718 10.687 5.614 1.00 88.31 91 THR A CA 1
ATOM 701 C C . THR A 1 91 ? -1.532 10.359 4.728 1.00 88.31 91 THR A C 1
ATOM 703 O O . THR A 1 91 ? -0.933 9.295 4.867 1.00 88.31 91 THR A O 1
ATOM 706 N N . HIS A 1 92 ? -1.175 11.280 3.835 1.00 85.88 92 HIS A N 1
ATOM 707 C CA . HIS A 1 92 ? 0.033 11.193 3.019 1.00 85.88 92 HIS A CA 1
ATOM 708 C C . HIS A 1 92 ? 1.006 12.273 3.482 1.00 85.88 92 HIS A C 1
ATOM 710 O O . HIS A 1 92 ? 0.720 13.462 3.361 1.00 85.88 92 HIS A O 1
ATOM 716 N N . SER A 1 93 ? 2.142 11.869 4.042 1.00 85.19 93 SER A N 1
ATOM 717 C CA . SER A 1 93 ? 3.176 12.782 4.518 1.00 85.19 93 SER A CA 1
ATOM 718 C C . SER A 1 93 ? 4.529 12.450 3.896 1.00 8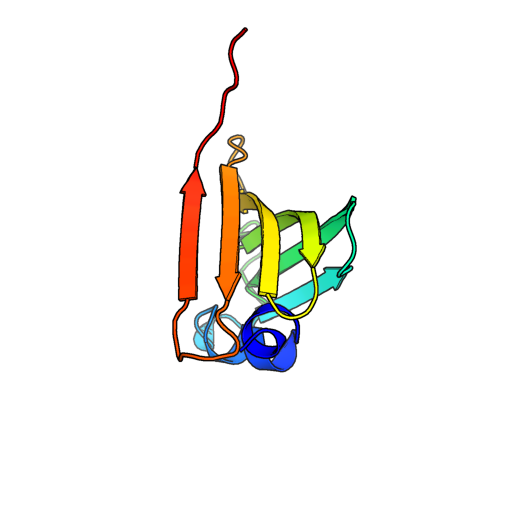5.19 93 SER A C 1
ATOM 720 O O . SER A 1 93 ? 4.920 11.295 3.741 1.00 85.19 93 SER A O 1
ATOM 722 N N . ALA A 1 94 ? 5.272 13.482 3.514 1.00 71.12 94 ALA A N 1
ATOM 723 C CA . ALA A 1 94 ? 6.692 13.364 3.225 1.00 71.12 94 ALA A CA 1
ATOM 724 C C . ALA A 1 94 ? 7.425 13.711 4.519 1.00 71.12 94 ALA A C 1
ATOM 726 O O . ALA A 1 94 ? 7.353 14.852 4.964 1.00 71.12 94 ALA A O 1
ATOM 727 N N . ASN A 1 95 ? 8.090 12.743 5.146 1.00 49.69 95 ASN A N 1
ATOM 728 C CA . ASN A 1 95 ? 8.862 13.000 6.355 1.00 49.69 95 ASN A CA 1
ATOM 729 C C . ASN A 1 95 ? 10.360 12.905 6.028 1.00 49.69 95 ASN A C 1
ATOM 731 O O . ASN A 1 95 ? 10.956 11.847 6.226 1.00 49.69 95 ASN A O 1
ATOM 735 N N . PRO A 1 96 ? 11.015 13.972 5.530 1.00 43.12 96 PRO A N 1
ATOM 736 C CA . PRO A 1 96 ? 12.413 14.161 5.850 1.00 43.12 96 PRO A CA 1
ATOM 737 C C . PRO A 1 96 ? 12.451 14.619 7.313 1.00 43.12 96 PRO A C 1
ATOM 739 O O . PRO A 1 96 ? 12.360 15.811 7.606 1.00 43.12 96 PRO A O 1
ATOM 742 N N . SER A 1 97 ? 12.540 13.672 8.251 1.00 43.78 97 SER A N 1
ATOM 743 C CA . SER A 1 97 ? 12.929 14.003 9.622 1.00 43.78 97 SER A CA 1
ATOM 744 C C . SER A 1 97 ? 14.390 14.445 9.575 1.00 43.78 97 SER A C 1
ATOM 746 O O . SER A 1 97 ? 15.306 13.629 9.676 1.00 43.78 97 SER A O 1
ATOM 748 N N . THR A 1 98 ? 14.609 15.732 9.335 1.00 37.88 98 THR A N 1
ATOM 749 C CA . THR A 1 98 ? 15.916 16.336 9.574 1.00 37.88 98 THR A CA 1
ATOM 750 C C . THR A 1 98 ? 15.975 16.603 11.071 1.00 37.88 98 THR A C 1
ATOM 752 O O . THR A 1 98 ? 15.087 17.264 11.611 1.00 37.88 98 THR A O 1
ATOM 755 N N . ALA A 1 99 ? 16.952 15.968 11.714 1.00 33.50 99 ALA A N 1
ATOM 756 C CA 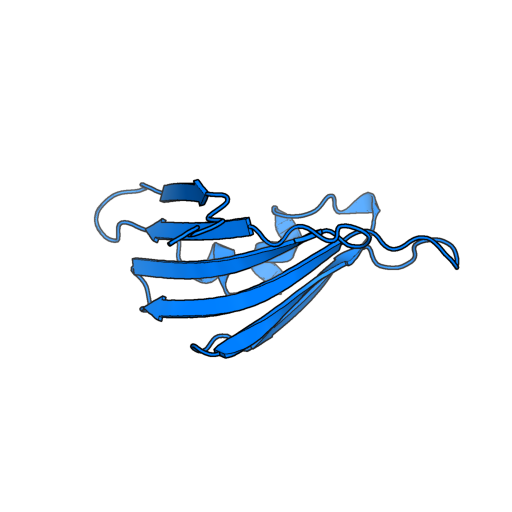. ALA A 1 99 ? 17.334 16.190 13.102 1.00 33.50 99 ALA A CA 1
ATOM 757 C C . ALA A 1 99 ? 17.729 17.651 13.370 1.00 33.50 99 ALA A C 1
ATOM 759 O O . ALA A 1 99 ? 18.114 18.345 12.398 1.00 33.50 99 ALA A O 1
#

Secondary structure (DSSP, 8-state):
-THHHH-HHHHHHHSS-GGG--EEEE--STT-EEEEE-SSPPTT---EEEEEEEEEETTTEEEEEEEETT----EEEEEEE-SSSS-EEEEEE------